Protein AF-A0A6N9V316-F1 (afdb_monomer)

Secondary structure (DSSP, 8-state):
-------HHHHHHHHHHHHHHHHTTSTTEEEEEEE--TTSHHHHHHHHHHHHHHTT-TTEEEEEEEE-----

Nearest PDB structures (foldseek):
  6hb0-assembly2_B  TM=9.234E-01  e=5.497E-05  Mycolicibacterium smegmatis MC2 155
  2ioy-assembly2_B  TM=9.125E-01  e=7.167E-05  Caldanaerobacter subterraneus subsp. tengcongensis
  2vk2-assembly1_A  TM=9.001E-01  e=1.939E-04  Escherichia coli K-12
  8wlb-assembly1_A  TM=9.140E-01  e=1.328E-03  Enterobacter cloacae
  1gud-assembly2_B  TM=9.260E-01  e=1.978E-03  Escherichia coli K-12

Radius of gyration: 13.64 Å; Cα contacts (8 Å, |Δi|>4): 102; chains: 1; bounding box: 39×15×45 Å

Organism: Streptomyces microflavus (NCBI:txid1919)

Structure (mmCIF, N/CA/C/O backbone):
data_AF-A0A6N9V316-F1
#
_entry.id   AF-A0A6N9V316-F1
#
loop_
_atom_site.group_PDB
_atom_site.id
_atom_site.type_symbol
_atom_site.label_atom_id
_atom_site.label_alt_id
_atom_site.label_comp_id
_atom_site.label_asym_id
_atom_site.label_entity_id
_atom_site.label_seq_id
_atom_site.pdbx_PDB_ins_code
_atom_site.Cartn_x
_atom_site.Cartn_y
_atom_site.Cartn_z
_atom_site.occupancy
_atom_site.B_iso_or_equiv
_atom_site.auth_seq_id
_atom_site.auth_comp_id
_atom_site.auth_asym_id
_atom_site.auth_atom_id
_atom_site.pdbx_PDB_model_num
ATOM 1 N N . ARG A 1 1 ? 4.757 7.528 -31.614 1.00 69.38 1 ARG A N 1
ATOM 2 C CA . ARG A 1 1 ? 5.483 6.769 -30.564 1.00 69.38 1 ARG A CA 1
ATOM 3 C C . ARG A 1 1 ? 4.475 5.940 -29.778 1.00 69.38 1 ARG A C 1
ATOM 5 O O . ARG A 1 1 ? 3.448 6.497 -29.418 1.00 69.38 1 ARG A O 1
ATOM 12 N N . CYS A 1 2 ? 4.736 4.649 -29.577 1.00 84.81 2 CYS A N 1
ATOM 13 C CA . CYS A 1 2 ? 3.938 3.737 -28.748 1.00 84.81 2 CYS A CA 1
ATOM 14 C C . CYS A 1 2 ? 4.803 3.334 -27.548 1.00 84.81 2 CYS A C 1
ATOM 16 O O . CYS A 1 2 ? 6.004 3.126 -27.719 1.00 84.81 2 CYS A O 1
ATOM 18 N N . TRP A 1 3 ? 4.218 3.289 -26.354 1.00 84.25 3 TRP A N 1
ATOM 19 C CA . TRP A 1 3 ? 4.899 2.886 -25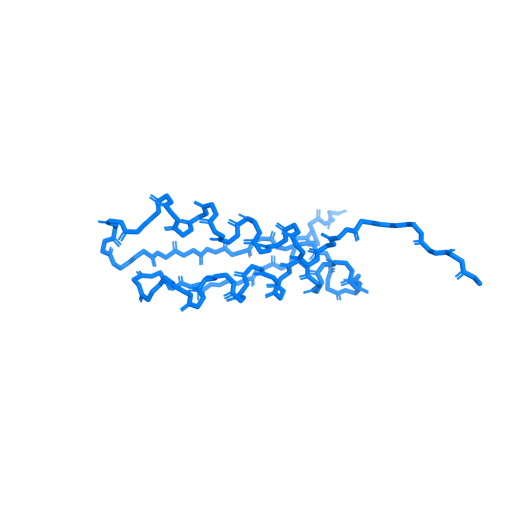.127 1.00 84.25 3 TRP A CA 1
ATOM 20 C C . TRP A 1 3 ? 4.165 1.689 -24.533 1.00 84.25 3 TRP A C 1
ATOM 22 O O . TRP A 1 3 ? 2.944 1.723 -24.397 1.00 84.25 3 TRP A O 1
ATOM 32 N N . VAL A 1 4 ? 4.919 0.645 -24.198 1.00 90.19 4 VAL A N 1
ATOM 33 C CA . VAL A 1 4 ? 4.426 -0.557 -23.525 1.00 90.19 4 VAL A CA 1
ATOM 34 C C . VAL A 1 4 ? 5.218 -0.695 -22.234 1.00 90.19 4 VAL A C 1
ATOM 36 O O . VAL A 1 4 ? 6.445 -0.776 -22.264 1.00 90.19 4 VAL A O 1
ATOM 39 N N . GLY A 1 5 ? 4.522 -0.708 -21.105 1.00 90.88 5 GLY A N 1
ATOM 40 C CA . GLY A 1 5 ? 5.126 -0.863 -19.791 1.00 90.88 5 GLY A CA 1
ATOM 41 C C . GLY A 1 5 ? 4.077 -1.188 -18.734 1.00 90.88 5 GLY A C 1
ATOM 42 O O . GLY A 1 5 ? 2.883 -1.234 -19.022 1.00 90.88 5 GLY A O 1
ATOM 43 N N . GLY A 1 6 ? 4.539 -1.471 -17.518 1.00 93.50 6 GLY A N 1
ATOM 44 C CA . GLY A 1 6 ? 3.665 -1.874 -16.419 1.00 93.50 6 GLY A CA 1
ATOM 45 C C . GLY A 1 6 ? 2.830 -0.719 -15.867 1.00 93.50 6 GLY A C 1
ATOM 46 O O . GLY A 1 6 ? 3.339 0.388 -15.684 1.00 93.50 6 GLY A O 1
ATOM 47 N N . ASP A 1 7 ? 1.572 -1.007 -15.535 1.00 96.69 7 ASP A N 1
ATOM 48 C CA . ASP A 1 7 ? 0.693 -0.101 -14.794 1.00 96.69 7 ASP A CA 1
ATOM 49 C C . ASP A 1 7 ? 1.021 -0.144 -13.293 1.00 96.69 7 ASP A C 1
ATOM 51 O O . ASP A 1 7 ? 0.394 -0.843 -12.497 1.00 96.69 7 ASP A O 1
ATOM 55 N N . ASN A 1 8 ? 2.069 0.580 -12.902 1.00 97.62 8 ASN A N 1
ATOM 56 C CA . ASN A 1 8 ? 2.537 0.584 -11.517 1.00 97.62 8 ASN A CA 1
ATOM 57 C C . ASN A 1 8 ? 1.540 1.252 -10.559 1.00 97.62 8 ASN A C 1
ATOM 59 O O . ASN A 1 8 ? 1.472 0.854 -9.397 1.00 97.62 8 ASN A O 1
ATOM 63 N N . TYR A 1 9 ? 0.750 2.217 -11.037 1.00 98.25 9 TYR A N 1
ATOM 64 C CA . TYR A 1 9 ? -0.320 2.818 -10.244 1.00 98.25 9 TYR A CA 1
ATOM 65 C C . TYR A 1 9 ? -1.433 1.805 -9.978 1.00 98.25 9 TYR A C 1
ATOM 67 O O . TYR A 1 9 ? -1.763 1.550 -8.819 1.00 98.25 9 TYR A O 1
ATOM 75 N N . GLY A 1 10 ? -1.953 1.161 -11.027 1.00 98.38 10 GLY A N 1
ATOM 76 C CA . GLY A 1 10 ? -2.996 0.143 -10.909 1.00 98.38 10 GLY A CA 1
ATOM 77 C C . GLY A 1 10 ? -2.564 -1.053 -10.063 1.00 98.38 10 GLY A C 1
ATOM 78 O O . GLY A 1 10 ? -3.358 -1.577 -9.286 1.00 98.38 10 GLY A O 1
ATOM 79 N N . MET A 1 11 ? -1.284 -1.443 -10.114 1.00 98.12 11 MET A N 1
ATOM 80 C CA . MET A 1 11 ? -0.728 -2.440 -9.189 1.00 98.12 11 MET A CA 1
ATOM 81 C C . MET A 1 11 ? -0.872 -2.016 -7.720 1.00 98.12 11 MET A C 1
ATOM 83 O O . MET A 1 11 ? -1.306 -2.818 -6.893 1.00 98.12 11 MET A O 1
ATOM 87 N N . GLY A 1 12 ? -0.526 -0.766 -7.395 1.00 98.50 12 GLY A N 1
ATOM 88 C CA . GLY A 1 12 ? -0.701 -0.207 -6.053 1.00 98.50 12 GLY A CA 1
ATOM 89 C C . GLY A 1 12 ? -2.169 -0.142 -5.634 1.00 98.50 12 GLY A C 1
ATOM 90 O O . GLY A 1 12 ? -2.521 -0.577 -4.537 1.00 98.50 12 GLY A O 1
ATOM 91 N N . LEU A 1 13 ? -3.029 0.331 -6.538 1.00 98.75 13 LEU A N 1
ATOM 92 C CA . LEU A 1 13 ? -4.471 0.450 -6.327 1.00 98.75 13 LEU A CA 1
ATOM 93 C C . LEU A 1 13 ? -5.102 -0.911 -6.003 1.00 98.75 13 LEU A C 1
ATOM 95 O O . LEU A 1 13 ? -5.816 -1.054 -5.010 1.00 98.75 13 LEU A O 1
ATOM 99 N N . ASN A 1 14 ? -4.767 -1.942 -6.780 1.00 98.62 14 ASN A N 1
ATOM 100 C CA . ASN A 1 14 ? -5.254 -3.303 -6.561 1.00 98.62 14 ASN A CA 1
ATOM 101 C C . ASN A 1 14 ? -4.769 -3.883 -5.226 1.00 98.62 14 ASN A C 1
ATOM 103 O O . ASN A 1 14 ? -5.548 -4.519 -4.516 1.00 98.62 14 ASN A O 1
ATOM 107 N N . ALA A 1 15 ? -3.508 -3.642 -4.852 1.00 98.38 15 ALA A N 1
ATOM 108 C CA . ALA A 1 15 ? -2.988 -4.065 -3.553 1.00 98.38 15 ALA A CA 1
ATOM 109 C C . ALA A 1 15 ? -3.731 -3.380 -2.393 1.00 98.38 15 ALA A C 1
ATOM 111 O O . ALA A 1 15 ? -4.077 -4.033 -1.408 1.00 98.38 15 ALA A O 1
ATOM 112 N N . GLY A 1 16 ? -4.022 -2.082 -2.517 1.00 98.50 16 GLY A N 1
ATOM 113 C CA . GLY A 1 16 ? -4.760 -1.332 -1.504 1.00 98.50 16 GLY A CA 1
ATOM 114 C C . GLY A 1 16 ? -6.208 -1.798 -1.372 1.00 98.50 16 GLY A C 1
ATOM 115 O O . GLY A 1 16 ? -6.677 -1.978 -0.252 1.00 98.50 16 GLY A O 1
ATOM 116 N N . HIS A 1 17 ? -6.886 -2.096 -2.485 1.00 98.69 17 HIS A N 1
ATOM 117 C CA . HIS A 1 17 ? -8.224 -2.693 -2.459 1.00 98.69 17 HIS A CA 1
ATOM 118 C C . HIS A 1 17 ? -8.228 -4.075 -1.815 1.00 98.69 17 HIS A C 1
ATOM 120 O O . HIS A 1 17 ? -9.080 -4.352 -0.978 1.00 98.69 17 HIS A O 1
ATOM 126 N N . TYR A 1 18 ? -7.258 -4.929 -2.146 1.00 98.56 18 TYR A N 1
ATOM 127 C CA . TYR A 1 18 ? -7.157 -6.253 -1.536 1.00 98.56 18 TYR A CA 1
ATOM 128 C C . TYR A 1 18 ? -7.011 -6.170 -0.009 1.00 98.56 18 TYR A C 1
ATOM 130 O O . TYR A 1 18 ? -7.739 -6.840 0.724 1.00 98.56 18 TYR A O 1
ATOM 138 N N . ILE A 1 19 ? -6.113 -5.309 0.483 1.00 98.31 19 ILE A N 1
ATOM 139 C CA . ILE A 1 19 ? -5.943 -5.066 1.924 1.00 98.31 19 ILE A CA 1
ATOM 140 C C . ILE A 1 19 ? -7.202 -4.443 2.538 1.00 98.31 19 ILE A C 1
ATOM 142 O O . ILE A 1 19 ? -7.613 -4.842 3.628 1.00 98.31 19 ILE A O 1
ATOM 146 N N . GLY A 1 20 ? -7.822 -3.501 1.830 1.00 98.00 20 GLY A N 1
ATOM 147 C CA . GLY A 1 20 ? -9.085 -2.875 2.195 1.00 98.00 20 GLY A CA 1
ATOM 148 C C . GLY A 1 20 ? -10.193 -3.887 2.458 1.00 98.00 20 GLY A C 1
ATOM 149 O O . GLY A 1 20 ? -10.745 -3.942 3.556 1.00 98.00 20 GLY A O 1
ATOM 150 N N . GLU A 1 21 ? -10.459 -4.752 1.481 1.00 98.31 21 GLU A N 1
ATOM 151 C CA . GLU A 1 21 ? -11.472 -5.802 1.582 1.00 98.31 21 GLU A CA 1
ATOM 152 C C . GLU A 1 21 ? -11.154 -6.829 2.667 1.00 98.31 21 GLU A C 1
ATOM 154 O O . GLU A 1 21 ? -12.056 -7.263 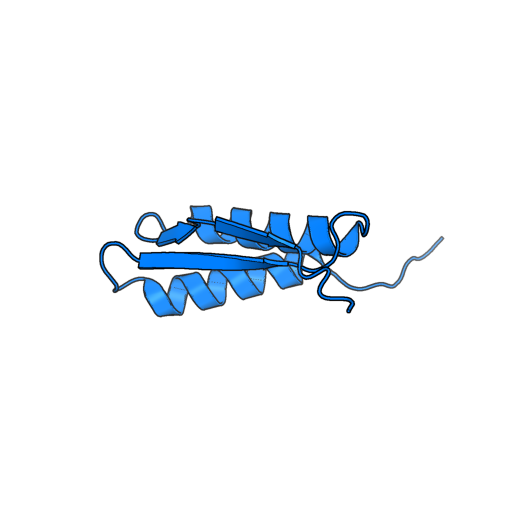3.383 1.00 98.31 21 GLU A O 1
ATOM 159 N N . LEU A 1 22 ? -9.881 -7.198 2.828 1.00 98.19 22 LEU A N 1
ATOM 160 C CA . LEU A 1 22 ? -9.457 -8.157 3.848 1.00 98.19 22 LEU A CA 1
ATOM 161 C C . LEU A 1 22 ? -9.675 -7.629 5.276 1.00 98.19 22 LEU A C 1
ATOM 163 O O . LEU A 1 22 ? -9.920 -8.405 6.203 1.00 98.19 22 LEU A O 1
ATOM 167 N N . LEU A 1 23 ? -9.563 -6.312 5.469 1.00 98.00 23 LEU A N 1
ATOM 168 C CA . LEU A 1 23 ? -9.595 -5.669 6.783 1.00 98.00 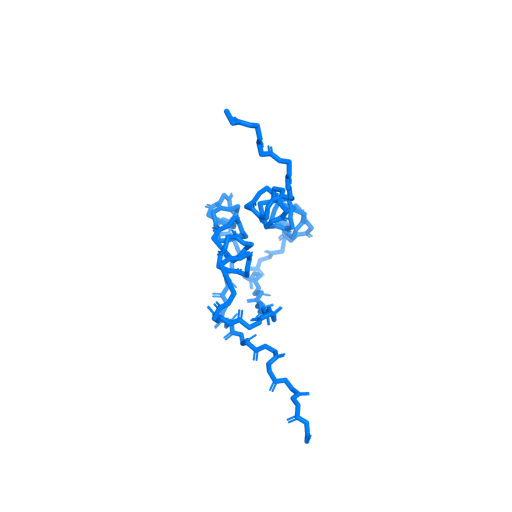23 LEU A CA 1
ATOM 169 C C . LEU A 1 23 ? -10.871 -4.862 7.053 1.00 98.00 23 LEU A C 1
ATOM 171 O O . LEU A 1 23 ? -10.990 -4.308 8.145 1.00 98.00 23 LEU A O 1
ATOM 175 N N . LYS A 1 24 ? -11.835 -4.797 6.127 1.00 95.75 24 LYS A N 1
ATOM 176 C CA . LYS A 1 24 ? -13.043 -3.954 6.253 1.00 95.75 24 LYS A CA 1
ATOM 177 C C . LYS A 1 24 ? -13.855 -4.192 7.532 1.00 95.75 24 LYS A C 1
ATOM 179 O O . LYS A 1 24 ? -14.358 -3.242 8.121 1.00 95.75 24 LYS A O 1
ATOM 184 N N . ASP A 1 25 ? -13.897 -5.431 8.023 1.00 96.69 25 ASP A N 1
ATOM 185 C CA . ASP A 1 25 ? -14.636 -5.797 9.241 1.00 96.69 25 ASP A CA 1
ATOM 186 C C . ASP A 1 25 ? -13.782 -5.705 10.522 1.00 96.69 25 ASP A C 1
ATOM 188 O O . ASP A 1 25 ? -14.247 -5.974 11.634 1.00 96.69 25 ASP A O 1
ATOM 192 N N . LYS A 1 26 ? -12.500 -5.333 10.400 1.00 97.44 26 LYS A N 1
ATOM 193 C CA . LYS A 1 26 ? -11.586 -5.170 11.534 1.00 97.44 26 LYS A CA 1
ATOM 194 C C . LYS A 1 26 ? -11.658 -3.736 12.056 1.00 97.44 26 LYS A C 1
ATOM 196 O O . LYS A 1 26 ? -11.380 -2.770 11.343 1.00 97.44 26 LYS A O 1
ATOM 201 N N . LYS A 1 27 ? -11.981 -3.591 13.343 1.00 95.94 27 LYS A N 1
ATOM 202 C CA . LYS A 1 27 ? -11.941 -2.294 14.033 1.00 95.94 27 LYS A CA 1
ATOM 203 C C . LYS A 1 27 ? -10.494 -1.836 14.220 1.00 95.94 27 LYS A C 1
ATOM 205 O O . LYS A 1 27 ? -9.658 -2.624 14.655 1.00 95.94 27 LYS A O 1
ATOM 210 N N . ASN A 1 28 ? -10.232 -0.552 13.968 1.00 94.88 28 ASN A N 1
ATOM 211 C CA . ASN A 1 28 ? -8.928 0.095 14.171 1.00 94.88 28 ASN A CA 1
ATOM 212 C C . ASN A 1 28 ? -7.770 -0.620 13.452 1.00 94.88 28 ASN A C 1
ATOM 214 O O . ASN A 1 28 ? -6.690 -0.793 14.026 1.00 94.88 28 ASN A O 1
ATOM 218 N N . ALA A 1 29 ? -7.998 -1.063 12.216 1.00 97.94 29 ALA A N 1
ATOM 219 C CA . ALA A 1 29 ? -6.994 -1.772 11.442 1.00 97.94 29 ALA A CA 1
ATOM 220 C C . ALA A 1 29 ? -5.797 -0.856 11.140 1.00 97.94 29 ALA A C 1
ATOM 222 O O . ALA A 1 29 ? -5.952 0.318 10.801 1.00 97.94 29 ALA A O 1
ATOM 223 N N . LYS A 1 30 ? -4.584 -1.396 11.274 1.00 98.06 30 LYS A N 1
ATOM 224 C CA . LYS A 1 30 ? -3.334 -0.674 11.024 1.00 98.06 30 LYS A CA 1
ATOM 225 C C . LYS A 1 30 ? -2.523 -1.411 9.977 1.00 98.06 30 LYS A C 1
ATOM 227 O O . LYS A 1 30 ? -2.382 -2.628 10.059 1.00 98.06 30 LYS A O 1
ATOM 232 N N . VAL A 1 31 ? -1.974 -0.662 9.032 1.00 97.75 31 VAL A N 1
ATOM 233 C CA . VAL A 1 31 ? -1.153 -1.193 7.943 1.00 97.75 31 VAL A CA 1
ATOM 234 C C . VAL A 1 31 ? 0.180 -0.456 7.913 1.00 97.75 31 VAL A C 1
ATOM 236 O O . VAL A 1 31 ? 0.236 0.755 8.135 1.00 97.75 31 VAL A O 1
ATOM 239 N N . VAL A 1 32 ? 1.252 -1.196 7.650 1.00 97.62 32 VAL A N 1
ATOM 240 C CA . VAL A 1 32 ? 2.588 -0.656 7.393 1.00 97.62 32 VAL A CA 1
ATOM 241 C C . VAL A 1 32 ? 2.962 -1.015 5.965 1.00 97.62 32 VAL A C 1
ATOM 243 O O . VAL A 1 32 ? 2.825 -2.168 5.564 1.00 97.62 32 VAL A O 1
ATOM 246 N N . GLU A 1 33 ? 3.420 -0.031 5.202 1.00 97.25 33 GLU A N 1
ATOM 247 C CA . GLU A 1 33 ? 3.925 -0.246 3.850 1.00 97.25 33 GLU A CA 1
ATOM 248 C C . GLU A 1 33 ? 5.441 -0.462 3.880 1.00 97.25 33 GLU A C 1
ATOM 250 O O . GLU A 1 33 ? 6.183 0.366 4.408 1.00 97.25 33 GLU A O 1
ATOM 255 N N . LEU A 1 34 ? 5.904 -1.556 3.278 1.00 95.44 34 LEU A N 1
ATOM 256 C CA . LEU A 1 34 ? 7.314 -1.770 2.959 1.00 95.44 34 LEU A CA 1
ATOM 257 C C . LEU A 1 34 ? 7.485 -1.540 1.457 1.00 95.44 34 LEU A C 1
ATOM 259 O O . LEU A 1 34 ? 7.099 -2.386 0.650 1.00 95.44 34 LEU A O 1
ATOM 263 N N . SER A 1 35 ? 7.986 -0.367 1.079 1.00 94.69 35 SER A N 1
ATOM 264 C CA . SER A 1 35 ? 8.107 0.038 -0.322 1.00 94.69 35 SER A CA 1
ATOM 265 C C . SER A 1 35 ? 9.474 -0.321 -0.896 1.00 94.69 35 SER A C 1
ATOM 267 O O . SER A 1 35 ? 10.442 -0.510 -0.166 1.00 94.69 35 SER A O 1
ATOM 269 N N . GLY A 1 36 ? 9.579 -0.365 -2.225 1.00 92.25 36 GLY A N 1
ATOM 270 C CA . GLY A 1 36 ? 10.881 -0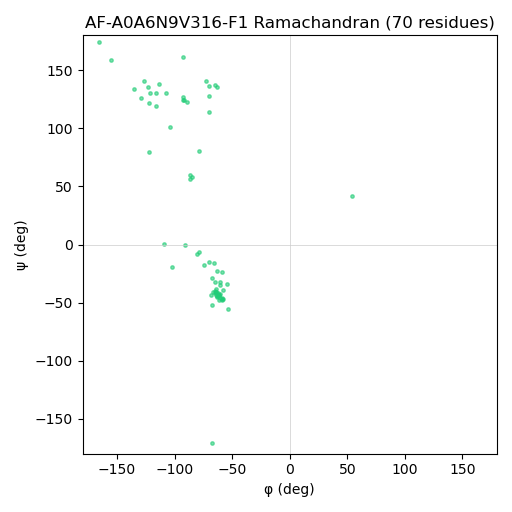.347 -2.896 1.00 92.25 36 GLY A CA 1
ATOM 271 C C . GLY A 1 36 ? 11.612 0.998 -2.729 1.00 92.25 36 GLY A C 1
ATOM 272 O O . GLY A 1 36 ? 11.152 1.860 -1.975 1.00 92.25 36 GLY A O 1
ATOM 273 N N . PRO A 1 37 ? 12.725 1.202 -3.454 1.00 92.75 37 PRO A N 1
ATOM 274 C CA . PRO A 1 37 ? 13.487 2.447 -3.412 1.00 92.75 37 PRO A CA 1
ATOM 275 C C . PRO A 1 37 ? 12.700 3.672 -3.906 1.00 92.75 37 PRO A C 1
ATOM 277 O O . PRO A 1 37 ? 12.065 3.604 -4.964 1.00 92.75 37 PRO A O 1
ATOM 280 N N . ASP A 1 38 ? 12.775 4.800 -3.189 1.00 90.69 38 ASP A N 1
ATOM 281 C CA . ASP A 1 38 ? 12.033 6.033 -3.506 1.00 90.69 38 ASP A CA 1
ATOM 282 C C . ASP A 1 38 ? 12.602 6.794 -4.703 1.00 90.69 38 ASP A C 1
ATOM 284 O O . ASP A 1 38 ? 11.916 7.625 -5.301 1.00 90.69 38 ASP A O 1
ATOM 288 N N . ASN A 1 39 ? 13.841 6.506 -5.100 1.00 91.50 39 ASN A N 1
ATOM 289 C CA . ASN A 1 39 ? 14.428 7.068 -6.314 1.00 91.50 39 ASN A CA 1
ATOM 290 C C . ASN A 1 39 ? 13.785 6.506 -7.598 1.00 91.50 39 ASN A C 1
ATOM 292 O O . ASN A 1 39 ? 13.953 7.097 -8.664 1.00 91.50 39 ASN A O 1
ATOM 296 N N . LEU A 1 40 ? 13.027 5.407 -7.515 1.00 93.75 40 LEU A N 1
ATOM 297 C CA . LEU A 1 40 ? 12.355 4.802 -8.661 1.00 93.75 40 LEU A CA 1
ATOM 298 C C . LEU A 1 40 ? 10.926 5.332 -8.815 1.00 93.75 40 LEU A C 1
ATOM 300 O O . LEU A 1 40 ? 10.082 5.178 -7.934 1.00 93.75 40 LEU A O 1
ATOM 304 N N . GLU A 1 41 ? 10.619 5.873 -9.992 1.00 94.44 41 GLU A N 1
ATOM 305 C CA . GLU A 1 41 ? 9.289 6.406 -10.316 1.00 94.44 41 GLU A CA 1
ATOM 306 C C . GLU A 1 41 ? 8.175 5.352 -10.175 1.00 94.44 41 GLU A C 1
ATOM 308 O O . GLU A 1 41 ? 7.111 5.619 -9.621 1.00 94.44 41 GLU A O 1
ATOM 313 N N . LEU A 1 42 ? 8.450 4.108 -10.574 1.00 95.25 42 LEU A N 1
ATOM 314 C CA . LEU A 1 42 ? 7.518 2.988 -10.411 1.00 95.25 42 LEU A CA 1
ATOM 315 C C . LEU A 1 42 ? 7.154 2.710 -8.943 1.00 95.25 42 LEU A C 1
ATOM 317 O O . LEU A 1 42 ? 6.027 2.305 -8.661 1.00 95.25 42 LEU A O 1
ATOM 321 N N . THR A 1 43 ? 8.076 2.940 -8.000 1.00 95.69 43 THR A N 1
ATOM 322 C CA . THR A 1 43 ? 7.808 2.767 -6.564 1.00 95.69 43 THR A CA 1
ATOM 323 C C . THR A 1 43 ? 6.831 3.831 -6.085 1.00 95.69 43 THR A C 1
ATOM 325 O O . THR A 1 43 ? 5.878 3.514 -5.369 1.00 95.69 43 THR A O 1
ATOM 328 N N . LYS A 1 44 ? 7.038 5.083 -6.511 1.00 96.75 44 LYS A N 1
ATOM 329 C CA . LYS A 1 44 ? 6.155 6.205 -6.172 1.00 96.75 44 LYS A CA 1
ATOM 330 C C . LYS A 1 44 ? 4.747 5.967 -6.702 1.00 96.75 44 LYS A C 1
ATOM 332 O O . LYS A 1 44 ? 3.791 6.125 -5.953 1.00 96.75 44 LYS A O 1
ATOM 337 N N . GLN A 1 45 ? 4.625 5.492 -7.943 1.00 98.00 45 GLN A N 1
ATOM 338 C CA . GLN A 1 45 ? 3.330 5.166 -8.548 1.00 98.00 45 GLN A CA 1
ATOM 339 C C . GLN A 1 45 ? 2.587 4.068 -7.775 1.00 98.00 45 GLN A C 1
ATOM 341 O O . GLN A 1 45 ? 1.400 4.219 -7.496 1.00 98.00 45 GLN A O 1
ATOM 346 N N . ARG A 1 46 ? 3.282 2.999 -7.355 1.00 98.44 46 ARG A N 1
ATOM 347 C CA . ARG A 1 46 ? 2.686 1.946 -6.508 1.00 98.44 46 ARG A CA 1
ATOM 348 C C . ARG A 1 46 ? 2.237 2.485 -5.152 1.00 98.44 46 ARG A C 1
ATOM 350 O O . ARG A 1 46 ? 1.128 2.181 -4.727 1.00 98.44 46 ARG A O 1
ATOM 357 N N . THR A 1 47 ? 3.072 3.301 -4.505 1.00 98.19 47 THR A N 1
ATOM 358 C CA . THR A 1 47 ? 2.739 3.944 -3.219 1.00 98.19 47 THR A CA 1
ATOM 359 C C . THR A 1 47 ? 1.486 4.814 -3.370 1.00 98.19 47 THR A C 1
ATOM 361 O O . THR A 1 47 ? 0.557 4.708 -2.575 1.00 98.19 47 THR A O 1
ATOM 364 N N . GLN A 1 48 ? 1.421 5.626 -4.430 1.00 98.50 48 GLN A N 1
ATOM 365 C CA . GLN A 1 48 ? 0.282 6.498 -4.706 1.00 98.50 48 GLN A CA 1
ATOM 366 C C . GLN A 1 48 ? -1.010 5.700 -4.915 1.00 98.50 48 GLN A C 1
ATOM 368 O O . GLN A 1 48 ? -2.022 6.014 -4.295 1.00 98.50 48 GLN A O 1
ATOM 373 N N . GLY A 1 49 ? -0.977 4.651 -5.744 1.00 98.56 49 GLY A N 1
ATOM 374 C CA . GLY A 1 49 ? -2.144 3.794 -5.962 1.00 98.56 49 GLY A CA 1
ATOM 375 C C . GLY A 1 49 ? -2.613 3.117 -4.674 1.00 98.56 49 GLY A C 1
ATOM 376 O O . GLY A 1 49 ? -3.808 3.093 -4.386 1.00 98.56 49 GLY A O 1
ATOM 377 N N . PHE A 1 50 ? -1.678 2.620 -3.859 1.00 98.62 50 PHE A N 1
ATOM 378 C CA . PHE A 1 50 ? -1.994 2.010 -2.568 1.00 98.62 50 PHE A CA 1
ATOM 379 C C . PHE A 1 50 ? -2.687 2.999 -1.619 1.00 98.62 50 PHE A C 1
ATOM 381 O O . PHE A 1 50 ? -3.724 2.679 -1.035 1.00 98.62 50 PHE A O 1
ATOM 388 N N . ASP A 1 51 ? -2.158 4.220 -1.518 1.00 98.31 51 ASP A N 1
ATOM 389 C CA . ASP A 1 51 ? -2.726 5.282 -0.686 1.00 98.31 51 ASP A CA 1
ATOM 390 C C . ASP A 1 51 ? -4.101 5.741 -1.168 1.00 98.31 51 ASP A C 1
ATOM 392 O O . ASP A 1 51 ? -4.996 5.968 -0.351 1.00 98.31 51 ASP A O 1
ATOM 396 N N . ASP A 1 52 ? -4.297 5.847 -2.481 1.00 98.69 52 ASP A N 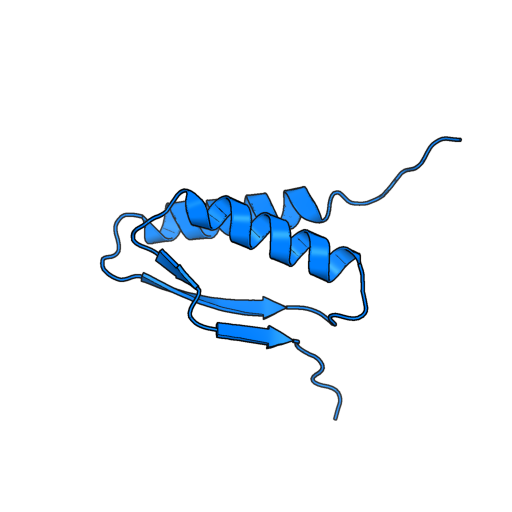1
ATOM 397 C CA . ASP A 1 52 ? -5.585 6.209 -3.065 1.00 98.69 52 ASP A CA 1
ATOM 398 C C . ASP A 1 52 ? -6.655 5.149 -2.792 1.00 98.69 52 ASP A C 1
ATOM 400 O O . ASP A 1 52 ? -7.775 5.496 -2.413 1.00 98.69 52 ASP A O 1
ATOM 404 N N . ALA A 1 53 ? -6.313 3.864 -2.898 1.00 98.56 53 ALA A N 1
ATOM 405 C CA . ALA A 1 53 ? -7.241 2.787 -2.575 1.00 98.56 53 ALA A CA 1
ATOM 406 C C . ALA A 1 53 ? -7.639 2.796 -1.090 1.00 98.56 53 ALA A C 1
ATOM 408 O O . ALA A 1 53 ? -8.828 2.680 -0.782 1.00 98.56 53 ALA A O 1
ATOM 409 N N . LEU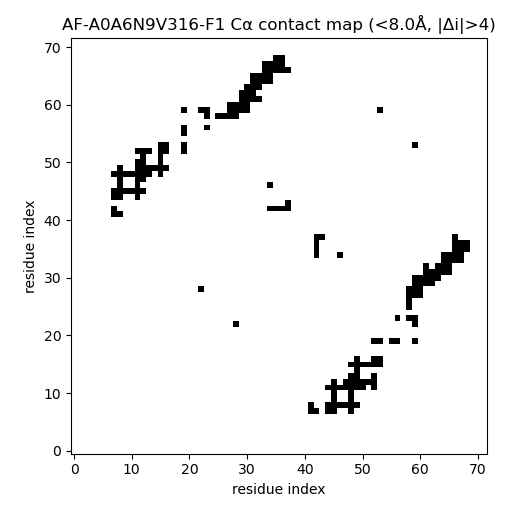 A 1 54 ? -6.681 2.994 -0.171 1.00 98.12 54 LEU A N 1
ATOM 410 C CA . LEU A 1 54 ? -6.946 3.006 1.275 1.00 98.12 54 LEU A CA 1
ATOM 411 C C . LEU A 1 54 ? -7.879 4.142 1.726 1.00 98.12 54 LEU A C 1
ATOM 413 O O . LEU A 1 54 ? -8.558 3.986 2.740 1.00 98.12 54 LEU A O 1
ATOM 417 N N . LYS A 1 55 ? -7.995 5.245 0.971 1.00 97.81 55 LYS A N 1
ATOM 418 C CA . LYS A 1 55 ? -8.962 6.324 1.268 1.00 97.81 55 LYS A CA 1
ATOM 419 C C . LYS A 1 55 ? -10.416 5.842 1.281 1.00 97.81 55 LYS A C 1
ATOM 421 O O . LYS A 1 55 ? -11.244 6.457 1.948 1.00 97.81 55 LYS A O 1
ATOM 426 N N . ASN A 1 56 ? -10.724 4.742 0.593 1.00 97.75 56 ASN A N 1
ATOM 427 C CA . ASN A 1 56 ? -12.063 4.147 0.577 1.00 97.75 56 ASN A CA 1
ATOM 428 C C . ASN A 1 56 ? -12.377 3.309 1.832 1.00 97.75 56 ASN A C 1
ATOM 430 O O . ASN A 1 56 ? -13.514 2.876 2.004 1.00 97.75 56 ASN A O 1
ATOM 434 N N . TYR A 1 57 ? -11.397 3.089 2.717 1.00 97.44 57 TYR A N 1
ATOM 435 C CA . TYR A 1 57 ? -11.509 2.211 3.884 1.00 97.44 57 TYR A CA 1
ATOM 436 C C . TYR A 1 57 ? -11.216 2.987 5.181 1.00 97.44 57 TYR A C 1
ATOM 438 O O . TYR A 1 57 ? -10.118 2.895 5.734 1.00 97.44 57 TYR A O 1
ATOM 446 N N . PRO A 1 58 ? -12.185 3.760 5.714 1.00 95.75 58 PRO A N 1
ATOM 447 C CA . PRO A 1 58 ? -11.956 4.686 6.831 1.00 95.75 58 PRO A CA 1
ATOM 448 C C . PRO A 1 58 ? -11.591 4.000 8.159 1.00 95.75 58 PRO A C 1
ATOM 450 O O . PRO A 1 58 ? -11.097 4.651 9.078 1.00 95.75 58 PRO A O 1
ATOM 453 N N . ASN A 1 59 ? -11.824 2.690 8.285 1.00 96.69 59 ASN A N 1
ATOM 454 C CA . ASN A 1 59 ? -11.435 1.887 9.447 1.00 96.69 59 ASN A CA 1
ATOM 455 C C . ASN A 1 59 ? -9.952 1.470 9.434 1.00 96.69 59 ASN A C 1
ATOM 457 O O . ASN A 1 59 ? -9.473 0.910 10.427 1.00 96.69 59 ASN A O 1
ATOM 461 N N . ILE A 1 60 ? -9.243 1.722 8.329 1.00 98.12 60 ILE A N 1
ATOM 462 C CA . ILE A 1 60 ? -7.846 1.353 8.123 1.00 98.12 60 ILE A CA 1
ATOM 463 C C . ILE A 1 60 ? -6.976 2.602 8.191 1.00 98.12 60 ILE A C 1
ATOM 465 O O . ILE A 1 60 ? -7.212 3.599 7.515 1.00 98.12 60 ILE A O 1
ATOM 469 N N . LYS A 1 61 ? -5.908 2.528 8.982 1.00 97.75 61 LYS A N 1
ATOM 470 C CA . LYS A 1 61 ? -4.884 3.566 9.055 1.00 97.75 61 LYS A CA 1
ATOM 471 C C . LYS A 1 61 ? -3.550 3.013 8.575 1.00 97.75 61 LYS A C 1
ATOM 473 O O . LYS A 1 61 ? -2.996 2.107 9.201 1.00 97.75 61 LYS A O 1
ATOM 478 N N . LYS A 1 62 ? -2.986 3.600 7.517 1.00 97.62 62 LYS A N 1
ATOM 479 C CA . LYS A 1 62 ? -1.562 3.418 7.211 1.00 97.62 62 LYS A CA 1
ATOM 480 C C . LYS A 1 62 ? -0.756 4.157 8.281 1.00 97.62 62 LYS A C 1
ATOM 482 O O . LYS A 1 62 ? -0.883 5.371 8.418 1.00 97.62 62 LYS A O 1
ATOM 487 N N . VAL A 1 63 ? -0.010 3.426 9.107 1.00 97.94 63 VAL A N 1
ATOM 488 C CA . VAL A 1 63 ? 0.671 3.989 10.292 1.00 97.94 63 VAL A CA 1
ATOM 489 C C . VAL A 1 63 ? 2.162 4.212 10.092 1.00 97.94 63 VAL A C 1
ATOM 491 O O . VAL A 1 63 ? 2.748 4.999 10.827 1.00 97.94 63 VAL A O 1
ATOM 494 N N . ALA A 1 64 ? 2.765 3.549 9.111 1.00 96.81 64 ALA A N 1
ATOM 495 C CA . ALA A 1 64 ? 4.150 3.767 8.729 1.00 96.81 64 ALA A CA 1
ATOM 496 C C . ALA A 1 64 ? 4.370 3.348 7.274 1.00 96.81 64 ALA A C 1
ATOM 498 O O . ALA A 1 64 ? 3.618 2.543 6.716 1.00 96.81 64 ALA A O 1
ATOM 499 N N . ARG A 1 65 ? 5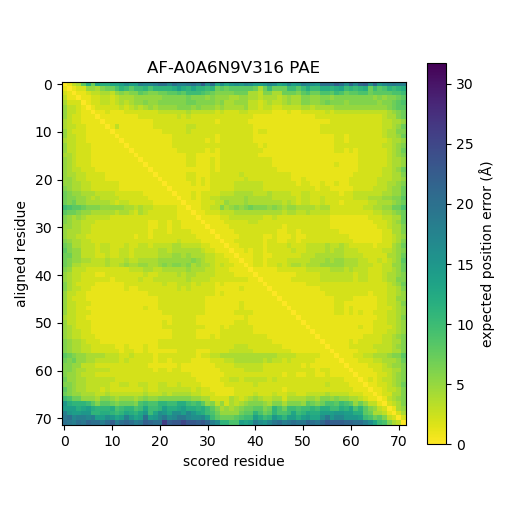.434 3.891 6.692 1.00 96.00 65 ARG A N 1
ATOM 500 C CA . ARG A 1 65 ? 6.011 3.463 5.424 1.00 96.00 65 ARG A CA 1
ATOM 501 C C . ARG A 1 65 ? 7.520 3.397 5.609 1.00 96.00 65 ARG A C 1
ATOM 503 O O . ARG A 1 65 ? 8.090 4.339 6.152 1.00 96.00 65 ARG A O 1
ATOM 510 N N . GLN A 1 66 ? 8.143 2.319 5.155 1.00 94.50 66 GLN A N 1
ATOM 511 C CA . GLN A 1 66 ? 9.592 2.164 5.166 1.00 94.50 66 GLN A CA 1
ATOM 512 C C . GLN A 1 66 ? 10.067 1.739 3.780 1.00 94.50 66 GLN A C 1
ATOM 514 O O . GLN A 1 66 ? 9.610 0.728 3.247 1.00 94.50 66 GLN A O 1
ATOM 519 N N . GLN A 1 67 ? 11.011 2.493 3.223 1.00 91.81 67 GLN A N 1
ATOM 520 C CA . GLN A 1 67 ? 11.737 2.082 2.029 1.00 91.81 67 GLN A CA 1
ATOM 521 C C . GLN A 1 67 ? 12.670 0.917 2.375 1.00 91.81 67 GLN A C 1
ATOM 523 O O . GLN A 1 67 ? 13.477 1.007 3.304 1.00 91.81 67 GLN A O 1
ATOM 528 N N . ALA A 1 68 ? 12.561 -0.156 1.599 1.00 81.81 68 ALA A N 1
ATOM 529 C CA . ALA A 1 68 ? 13.312 -1.393 1.729 1.00 81.81 68 ALA A CA 1
ATOM 530 C C . ALA A 1 68 ? 14.662 -1.336 0.994 1.00 81.81 68 ALA A C 1
ATOM 532 O O . ALA A 1 68 ? 14.955 -2.169 0.138 1.00 81.81 68 ALA A O 1
ATOM 533 N N . GLU A 1 69 ? 15.500 -0.357 1.331 1.00 76.31 69 GLU A N 1
ATOM 534 C CA . GLU A 1 69 ? 16.905 -0.314 0.899 1.00 76.31 69 GLU A CA 1
ATOM 535 C C . GLU A 1 69 ? 17.776 -1.136 1.863 1.00 76.31 69 GLU A C 1
ATOM 537 O O . GLU A 1 69 ? 18.678 -0.636 2.526 1.00 76.31 69 GLU A O 1
ATOM 542 N N . PHE A 1 70 ? 17.444 -2.419 2.006 1.00 74.44 70 PHE A N 1
ATOM 543 C CA . PHE A 1 70 ? 18.138 -3.336 2.910 1.00 74.44 70 PHE A CA 1
ATOM 544 C C . PHE A 1 70 ? 19.354 -3.958 2.214 1.00 74.44 70 PHE A C 1
ATOM 546 O O . PHE A 1 70 ? 19.416 -5.170 2.012 1.00 74.44 70 PHE A O 1
ATOM 553 N N . THR A 1 71 ? 20.300 -3.131 1.781 1.00 73.62 71 THR A N 1
ATOM 554 C CA . THR A 1 71 ? 21.615 -3.611 1.339 1.00 73.62 71 THR A CA 1
ATOM 555 C C . THR A 1 71 ? 22.567 -3.597 2.530 1.00 73.62 71 THR A C 1
ATOM 557 O O . THR A 1 71 ? 22.702 -2.565 3.187 1.00 73.62 71 THR A O 1
ATOM 560 N N . VAL A 1 72 ? 23.170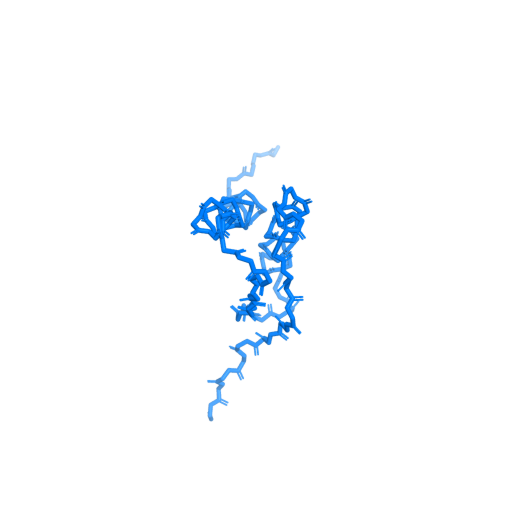 -4.753 2.821 1.00 62.06 72 VAL A N 1
ATOM 561 C CA . VAL A 1 72 ? 24.254 -4.926 3.806 1.00 62.06 72 VAL A CA 1
ATOM 562 C C . VAL A 1 72 ? 25.616 -4.646 3.191 1.00 62.06 72 VAL A C 1
ATOM 564 O O . VAL A 1 72 ? 25.759 -4.876 1.969 1.00 62.06 72 VAL A O 1
#

Me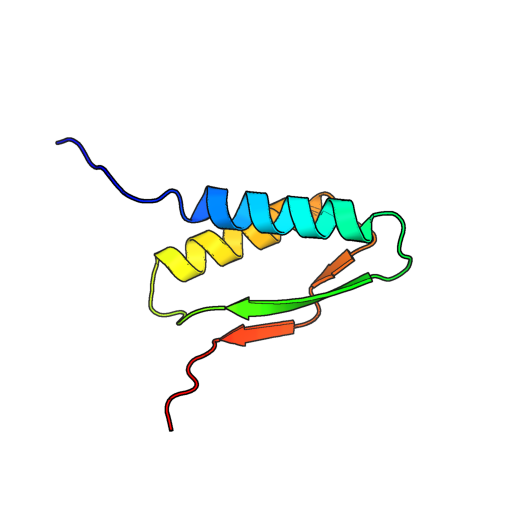an predicted aligned error: 3.3 Å

Solvent-accessible surface area (backbone atoms only — not comparable to full-atom values): 4207 Å² total; per-residue (Å²): 142,86,87,87,79,83,64,35,34,60,54,14,26,52,54,18,43,53,53,36,69,76,39,66,89,39,81,78,33,73,42,72,46,77,39,55,52,80,90,38,68,59,40,49,32,21,52,50,18,24,55,59,34,37,69,79,30,87,51,50,41,79,76,48,74,44,67,61,74,82,76,131

Foldseek 3Di:
DDDDDDQLLVLLLVVLLVVLVVCLPPAQAEDEAAFEDPVDPSRVSSVNNNVVNPVVRVRYDHPYYHHPPPDD

pLDDT: mean 94.36, std 7.31, range [62.06, 98.75]

Sequence (72 aa):
RCWVGGDNYGMGLNAGHYIGELLKDKKNAKVVELSGPDNLELTKQRTQGFDDALKNYPNIKKVARQQAEFTV

InterPro domains:
  IPR025997 Periplasmic binding protein [PF13407] (4-66)
  IPR028082 Periplasmic binding protein-like I [SSF53822] (2-71)